Protein AF-A0A9D7K0G6-F1 (afdb_monomer)

Solvent-accessible surface area (backbone atoms only — not comparable to full-atom values): 7216 Å² total; per-residue (Å²): 93,80,51,96,52,32,46,52,62,82,79,83,52,41,68,52,74,46,84,52,98,75,21,40,36,40,35,21,67,34,52,69,40,49,43,35,37,83,52,36,68,35,75,31,40,50,42,19,34,30,39,27,58,42,42,72,43,57,42,41,73,48,88,76,48,46,74,55,83,75,55,77,75,78,75,53,83,80,74,76,80,82,80,78,77,71,79,85,71,85,81,81,90,76,84,94,80,83,86,86,87,89,85,84,86,87,79,93,79,87,80,134

Foldseek 3Di:
DADQQFDKDDDFWDWDWDQDQQGIKIATQADKIWTAAPCGIDIHHHQWIWGRRHRNDYIDTDPPGPVDPPDPVNVDDDDDPPPPPDPDDDDDDDDDDDDDDDDDDDDDDDDD

Nearest PDB structures (foldseek):
  4m0n-assembly1_A  TM=7.694E-01  e=2.274E-01  Parabacteroides distasonis ATCC 8503
  4m0h-assembly2_B  TM=7.696E-01  e=2.030E-01  Parabacteroides distasonis ATCC 8503
  5wlc-assembly1_LW  TM=2.651E-01  e=4.847E+00  Saccharomyces cerevisiae BY4741
  7aef-assembly1_q  TM=1.736E-01  e=7.626E+00  Algoriphagus machipongonensis

pLDDT: mean 70.73, std 19.76, range [35.19, 96.25]

Radius of gyration: 29.88 Å; Cα contacts (8 Å, |Δi|>4): 175; chains: 1; bounding box: 57×56×76 Å

Sequence (112 aa):
MDTTAGTIGIRGTEYASTMGPDGLSVTTYVGLVEVCNTAGCAQVGPGQTLLVPDANTRPRLLPGSGQSRIAPTDALPQLPPAQITAPVVPQETHAPQQQPIQSPGYSPGKMY

Organism: NCBI:txid2954365

Mean predicted aligned error: 18.0 Å

Structure (mmCIF, N/CA/C/O backbone):
data_AF-A0A9D7K0G6-F1
#
_entry.id   AF-A0A9D7K0G6-F1
#
loop_
_atom_site.group_PDB
_atom_site.id
_atom_site.type_symbol
_atom_site.label_atom_id
_atom_site.label_alt_id
_atom_site.label_comp_id
_atom_site.label_asym_id
_atom_site.label_entity_id
_atom_site.label_seq_id
_atom_site.pdbx_PDB_ins_code
_atom_site.Cartn_x
_atom_site.Cartn_y
_atom_site.Cartn_z
_atom_site.occupancy
_atom_site.B_iso_or_equiv
_atom_site.auth_seq_id
_atom_site.auth_comp_id
_atom_site.auth_asym_id
_atom_site.auth_atom_id
_atom_site.pdbx_PDB_model_num
ATOM 1 N N . MET A 1 1 ? -6.718 -8.562 -6.328 1.00 52.06 1 MET A N 1
ATOM 2 C CA . MET A 1 1 ? -6.753 -7.288 -7.080 1.00 52.06 1 MET A CA 1
ATOM 3 C C . MET A 1 1 ? -5.339 -7.057 -7.575 1.00 52.06 1 MET A C 1
ATOM 5 O O . MET A 1 1 ? -4.437 -7.186 -6.754 1.00 52.06 1 MET A O 1
ATOM 9 N N . ASP A 1 2 ? -5.143 -6.802 -8.867 1.00 54.44 2 ASP A N 1
ATOM 10 C CA . ASP A 1 2 ? -3.812 -6.640 -9.461 1.00 54.44 2 ASP A CA 1
ATOM 11 C C . ASP A 1 2 ? -3.560 -5.169 -9.783 1.00 54.44 2 ASP A C 1
ATOM 13 O O . ASP A 1 2 ? -4.403 -4.487 -10.363 1.00 54.44 2 ASP A O 1
ATOM 17 N N . THR A 1 3 ? -2.396 -4.681 -9.379 1.00 56.22 3 THR A N 1
ATOM 18 C CA . THR A 1 3 ? -1.860 -3.371 -9.750 1.00 56.22 3 THR A CA 1
ATOM 19 C C . THR A 1 3 ? -0.628 -3.587 -10.621 1.00 56.22 3 THR A C 1
ATOM 21 O O . THR A 1 3 ? -0.029 -4.663 -10.594 1.00 56.22 3 THR A O 1
ATOM 24 N N . THR A 1 4 ? -0.168 -2.555 -11.327 1.00 65.19 4 THR A N 1
ATOM 25 C CA . THR A 1 4 ? 1.113 -2.594 -12.060 1.00 65.19 4 THR A CA 1
ATOM 26 C C . THR A 1 4 ? 2.303 -2.966 -11.159 1.00 65.19 4 THR A C 1
ATOM 28 O O . THR A 1 4 ? 3.338 -3.403 -11.652 1.00 65.19 4 THR A O 1
ATOM 31 N N . ALA A 1 5 ? 2.155 -2.805 -9.839 1.00 59.81 5 ALA A N 1
ATOM 32 C CA . ALA A 1 5 ? 3.175 -3.083 -8.838 1.00 59.81 5 ALA A CA 1
ATOM 33 C C . ALA A 1 5 ? 2.991 -4.421 -8.089 1.00 59.81 5 ALA A C 1
ATOM 35 O O . ALA A 1 5 ? 3.901 -4.810 -7.361 1.00 59.81 5 ALA A O 1
ATOM 36 N N . GLY A 1 6 ? 1.865 -5.133 -8.242 1.00 56.75 6 GLY A N 1
ATOM 37 C CA . GLY A 1 6 ? 1.635 -6.413 -7.558 1.00 56.75 6 GLY A CA 1
ATOM 38 C C . GLY A 1 6 ? 0.177 -6.756 -7.248 1.00 56.75 6 GLY A C 1
ATOM 39 O O . GLY A 1 6 ? -0.737 -5.957 -7.476 1.00 56.75 6 GLY A O 1
ATOM 40 N N . THR A 1 7 ? -0.022 -7.952 -6.693 1.00 58.91 7 THR A N 1
ATOM 41 C CA . THR A 1 7 ? -1.326 -8.503 -6.290 1.00 58.91 7 THR A CA 1
ATOM 42 C C . THR A 1 7 ? -1.565 -8.304 -4.792 1.00 58.91 7 THR A C 1
ATOM 44 O O . THR A 1 7 ? -0.675 -8.557 -3.983 1.00 58.91 7 THR A O 1
ATOM 47 N N . ILE A 1 8 ? -2.783 -7.898 -4.415 1.00 60.62 8 ILE A N 1
ATOM 48 C CA . ILE A 1 8 ? -3.205 -7.734 -3.013 1.00 60.62 8 ILE A CA 1
ATOM 49 C C . ILE A 1 8 ? -4.247 -8.808 -2.649 1.00 60.62 8 ILE A C 1
ATOM 51 O O . ILE A 1 8 ? -5.292 -8.908 -3.310 1.00 60.62 8 ILE A O 1
ATOM 55 N N . GLY A 1 9 ? -3.965 -9.607 -1.611 1.00 54.75 9 GLY A N 1
ATOM 56 C CA . GLY A 1 9 ? -4.863 -10.627 -1.048 1.00 54.75 9 GLY A CA 1
ATOM 57 C C . GLY A 1 9 ? -5.560 -10.151 0.235 1.00 54.75 9 GLY A C 1
ATOM 58 O O . GLY A 1 9 ? -4.894 -9.695 1.158 1.00 54.75 9 GLY A O 1
ATOM 59 N N . ILE A 1 10 ? -6.897 -10.256 0.294 1.00 59.62 10 ILE A N 1
ATOM 60 C CA . ILE A 1 10 ? -7.747 -9.625 1.324 1.00 59.62 10 ILE A CA 1
ATOM 61 C C . ILE A 1 10 ? -8.671 -10.657 1.980 1.00 59.62 10 ILE A C 1
ATOM 63 O O . ILE A 1 10 ? -9.532 -11.233 1.313 1.00 59.62 10 ILE A O 1
ATOM 67 N N . ARG A 1 11 ? -8.551 -10.855 3.296 1.00 57.03 11 ARG A N 1
ATOM 68 C CA . ARG A 1 11 ? -9.615 -11.420 4.146 1.00 57.03 11 ARG A CA 1
ATOM 69 C C . ARG A 1 11 ? -9.595 -10.706 5.493 1.00 57.03 11 ARG A C 1
ATOM 71 O O . ARG A 1 11 ? -8.635 -10.855 6.238 1.00 57.03 11 ARG A O 1
ATOM 78 N N . GLY A 1 12 ? -10.645 -9.942 5.798 1.00 61.31 12 GLY A N 1
ATOM 79 C CA . GLY A 1 12 ? -10.751 -9.217 7.070 1.00 61.31 12 GLY A CA 1
ATOM 80 C C . GLY A 1 12 ? -9.689 -8.129 7.256 1.00 61.31 12 GLY A C 1
ATOM 81 O O . GLY A 1 12 ? -9.277 -7.877 8.385 1.00 61.31 12 GLY A O 1
ATOM 82 N N . THR A 1 13 ? -9.220 -7.528 6.160 1.00 74.44 13 THR A N 1
ATOM 83 C CA . THR A 1 13 ? -8.241 -6.443 6.203 1.00 74.44 13 THR A CA 1
ATOM 84 C C . THR A 1 13 ? -8.827 -5.153 5.651 1.00 74.44 13 THR A C 1
ATOM 86 O O . THR A 1 13 ? -9.565 -5.158 4.666 1.00 74.44 13 THR A O 1
ATOM 89 N N . GLU A 1 14 ? -8.489 -4.044 6.297 1.00 82.44 14 GLU A N 1
ATOM 90 C CA . GLU A 1 14 ? -8.787 -2.695 5.821 1.00 82.44 14 GLU A CA 1
ATOM 91 C C . GLU A 1 14 ? -7.464 -2.047 5.456 1.00 82.44 14 GLU A C 1
ATOM 93 O O . GLU A 1 14 ? -6.527 -2.069 6.254 1.00 82.44 14 GLU A O 1
ATOM 98 N N . TYR A 1 15 ? -7.364 -1.492 4.254 1.00 85.62 15 TYR A N 1
ATOM 99 C CA . TYR A 1 15 ? -6.143 -0.863 3.773 1.00 85.62 15 TYR A CA 1
ATOM 100 C C . TYR A 1 15 ? -6.469 0.239 2.765 1.00 85.62 15 TYR A C 1
ATOM 102 O O . TYR A 1 15 ? -7.507 0.210 2.105 1.00 85.62 15 TYR A O 1
ATOM 110 N N . ALA A 1 16 ? -5.558 1.195 2.630 1.00 87.00 16 ALA A N 1
ATOM 111 C CA . ALA A 1 16 ? -5.541 2.164 1.548 1.00 87.00 16 ALA A CA 1
ATOM 112 C C . ALA A 1 16 ? -4.300 1.936 0.694 1.00 87.00 16 ALA A C 1
ATOM 114 O O . ALA A 1 16 ? -3.225 1.623 1.210 1.00 87.00 16 ALA A O 1
ATOM 115 N N . SER A 1 17 ? -4.443 2.120 -0.614 1.00 89.38 17 SER A N 1
ATOM 116 C CA . SER A 1 17 ? -3.327 2.053 -1.545 1.00 89.38 17 SER A CA 1
ATOM 117 C C . SER A 1 17 ? -3.312 3.262 -2.465 1.00 89.38 17 SER A C 1
ATOM 119 O O . SER A 1 17 ? -4.342 3.596 -3.049 1.00 89.38 17 SER A O 1
ATOM 121 N N . THR A 1 18 ? -2.138 3.857 -2.646 1.00 89.06 18 THR A N 1
ATOM 122 C CA . THR A 1 18 ? -1.945 5.030 -3.501 1.00 89.06 18 THR A CA 1
ATOM 123 C C . THR A 1 18 ? -0.774 4.791 -4.438 1.00 89.06 18 THR A C 1
ATOM 125 O O . THR A 1 18 ? 0.309 4.401 -4.002 1.00 89.06 18 THR A O 1
ATOM 128 N N . MET A 1 19 ? -0.987 5.045 -5.728 1.00 89.31 19 MET A N 1
ATOM 129 C CA . MET A 1 19 ? 0.075 5.058 -6.729 1.00 89.31 19 MET A CA 1
ATOM 130 C C . MET A 1 19 ? 0.639 6.475 -6.831 1.00 89.31 19 MET A C 1
ATOM 132 O O . MET A 1 19 ? -0.086 7.399 -7.195 1.00 89.31 19 MET A O 1
ATOM 136 N N . GLY A 1 20 ? 1.912 6.643 -6.481 1.00 89.56 20 GLY A N 1
ATOM 137 C CA . GLY A 1 20 ? 2.621 7.919 -6.536 1.00 89.56 20 GLY A CA 1
ATOM 138 C C . GLY A 1 20 ? 3.914 7.837 -7.353 1.00 89.56 20 GLY A C 1
ATOM 139 O O . GLY A 1 20 ? 4.225 6.785 -7.914 1.00 89.56 20 GLY A O 1
ATOM 140 N N . PRO A 1 21 ? 4.690 8.933 -7.410 1.00 90.12 21 PRO A N 1
ATOM 141 C CA . PRO A 1 21 ? 5.962 8.974 -8.136 1.00 90.12 21 PRO A CA 1
ATOM 142 C C . PRO A 1 21 ? 7.012 8.012 -7.560 1.00 90.12 21 PRO A C 1
ATOM 144 O O . PRO A 1 21 ? 7.837 7.500 -8.308 1.00 90.12 21 PRO A O 1
ATOM 147 N N . ASP A 1 22 ? 6.944 7.722 -6.257 1.00 90.00 22 ASP A N 1
ATOM 148 C CA . ASP A 1 22 ? 7.860 6.807 -5.564 1.00 90.00 22 ASP A CA 1
ATOM 149 C C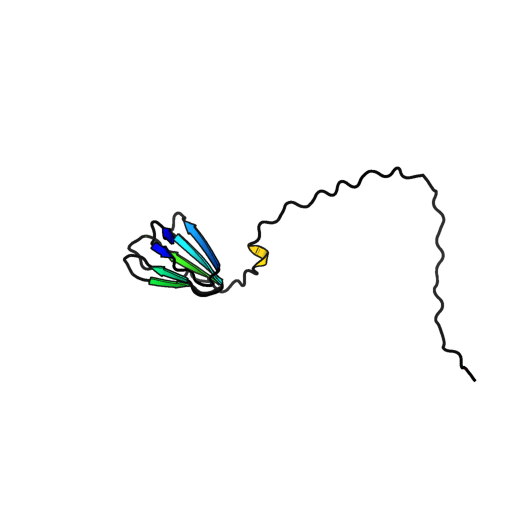 . ASP A 1 22 ? 7.407 5.337 -5.608 1.00 90.00 22 ASP A C 1
ATOM 151 O O . ASP A 1 22 ? 8.029 4.483 -4.972 1.00 90.00 22 ASP A O 1
ATOM 155 N N . GLY A 1 23 ? 6.309 5.040 -6.313 1.00 92.88 23 GLY A N 1
ATOM 156 C CA . GLY A 1 23 ? 5.721 3.707 -6.415 1.00 92.88 23 GLY A CA 1
ATOM 157 C C . GLY A 1 23 ? 4.413 3.538 -5.634 1.00 92.88 23 G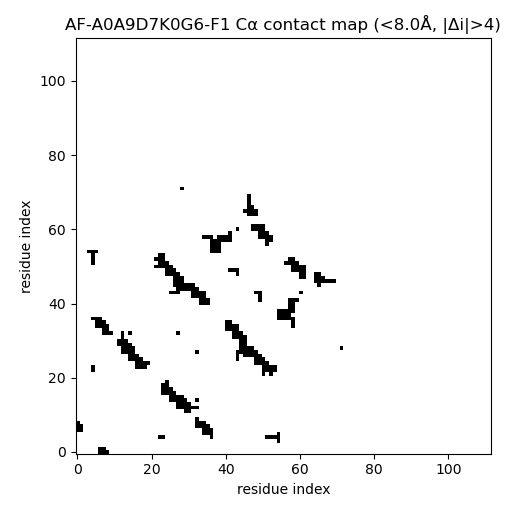LY A C 1
ATOM 158 O O . GLY A 1 23 ? 3.688 4.500 -5.358 1.00 92.88 23 GLY A O 1
ATOM 159 N N . LEU A 1 24 ? 4.046 2.283 -5.354 1.00 92.06 24 LEU A N 1
ATOM 160 C CA . LEU A 1 24 ? 2.790 1.913 -4.692 1.00 92.06 24 LEU A CA 1
ATOM 161 C C . LEU A 1 24 ? 2.986 1.970 -3.184 1.00 92.06 24 LEU A C 1
ATOM 163 O O . LEU A 1 24 ? 3.783 1.220 -2.628 1.00 92.06 24 LEU A O 1
ATOM 167 N N . SER A 1 25 ? 2.220 2.827 -2.523 1.00 93.19 25 SER A N 1
ATOM 168 C CA . SER A 1 25 ? 2.141 2.869 -1.066 1.00 93.19 25 SER A CA 1
ATOM 169 C C . SER A 1 25 ? 0.899 2.122 -0.599 1.00 93.19 25 SER A C 1
ATOM 171 O O . SER A 1 25 ? -0.183 2.374 -1.121 1.00 93.19 25 SER A O 1
ATOM 173 N N . VAL A 1 26 ? 1.040 1.224 0.375 1.00 91.62 26 VAL A N 1
ATOM 174 C CA . VAL A 1 26 ? -0.050 0.440 0.974 1.00 91.62 26 VAL A CA 1
ATOM 175 C C . VAL A 1 26 ? -0.041 0.654 2.481 1.00 91.62 26 VAL A C 1
ATOM 177 O O . VAL A 1 26 ? 0.893 0.229 3.156 1.00 91.62 26 VAL A O 1
ATOM 180 N N . THR A 1 27 ? -1.076 1.293 3.017 1.00 91.94 27 THR A N 1
ATOM 181 C CA . THR A 1 27 ? -1.279 1.483 4.459 1.00 91.94 27 THR A CA 1
ATOM 182 C C . THR A 1 27 ? -2.352 0.527 4.942 1.00 91.94 27 THR A C 1
ATOM 184 O O . THR A 1 27 ? -3.442 0.522 4.382 1.00 91.94 27 THR A O 1
ATOM 187 N N . THR A 1 28 ? -2.078 -0.250 5.987 1.00 89.62 28 THR A N 1
ATOM 188 C CA . THR A 1 28 ? -3.065 -1.178 6.565 1.00 89.62 28 THR A CA 1
ATOM 189 C C . THR A 1 28 ? -3.659 -0.591 7.839 1.00 89.62 28 THR A C 1
ATOM 191 O O . THR A 1 28 ? -2.932 -0.114 8.704 1.00 89.62 28 THR A O 1
ATOM 194 N N . TYR A 1 29 ? -4.980 -0.626 7.968 1.00 86.81 29 TYR A N 1
ATOM 195 C CA . TYR A 1 29 ? -5.740 -0.168 9.134 1.00 86.81 29 TYR A CA 1
ATOM 196 C C . TYR A 1 29 ? -6.193 -1.335 10.014 1.00 86.81 29 TYR A C 1
ATOM 198 O O . TYR A 1 29 ? -6.138 -1.235 11.237 1.00 86.81 29 TYR A O 1
ATOM 206 N N . VAL A 1 30 ? -6.579 -2.462 9.408 1.00 84.56 30 VAL A N 1
ATOM 207 C CA . VAL A 1 30 ? -7.023 -3.671 10.118 1.00 84.56 30 VAL A CA 1
ATOM 208 C C . VAL A 1 30 ? -6.415 -4.908 9.468 1.00 84.56 30 VAL A C 1
ATOM 210 O O . VAL A 1 30 ? -6.328 -4.999 8.245 1.00 84.56 30 VAL A O 1
ATOM 213 N N . GLY A 1 31 ? -6.027 -5.875 10.301 1.00 85.81 31 GLY A N 1
ATOM 214 C CA . GLY A 1 31 ? -5.485 -7.161 9.874 1.00 85.81 31 GLY A CA 1
ATOM 215 C C . GLY A 1 31 ? -4.065 -7.071 9.308 1.00 85.81 31 GLY A C 1
ATOM 216 O O . GLY A 1 31 ? -3.294 -6.197 9.692 1.00 85.81 31 GLY A O 1
ATOM 217 N N . LEU A 1 32 ? -3.700 -8.023 8.449 1.00 86.94 32 LEU A N 1
ATOM 218 C CA . LEU A 1 32 ? -2.349 -8.173 7.907 1.00 86.94 32 LEU A CA 1
ATOM 219 C C . LEU A 1 32 ? -2.421 -8.302 6.389 1.00 86.94 32 LEU A C 1
ATOM 221 O O . LEU A 1 32 ? -3.037 -9.239 5.882 1.00 86.94 32 LEU A O 1
ATOM 225 N N . VAL A 1 33 ? -1.801 -7.370 5.670 1.00 89.38 33 VAL A N 1
ATOM 226 C CA . VAL A 1 33 ? -1.764 -7.389 4.204 1.00 89.38 33 VAL A CA 1
ATOM 227 C C . VAL A 1 33 ? -0.392 -7.862 3.746 1.00 89.38 33 VAL A C 1
ATOM 229 O O . VAL A 1 33 ? 0.630 -7.370 4.217 1.00 89.38 33 VAL A O 1
ATOM 232 N N . GLU A 1 34 ? -0.368 -8.806 2.812 1.00 90.69 34 GLU A N 1
ATOM 233 C CA . GLU A 1 34 ? 0.840 -9.215 2.100 1.00 90.69 34 GLU A CA 1
ATOM 234 C C . GLU A 1 34 ? 0.829 -8.605 0.698 1.00 90.69 34 GLU A C 1
ATOM 236 O O . GLU A 1 34 ? -0.165 -8.703 -0.025 1.00 90.69 34 GLU A O 1
ATOM 241 N N . VAL A 1 35 ? 1.931 -7.955 0.328 1.00 91.00 35 VAL A N 1
ATOM 242 C CA . VAL A 1 35 ? 2.125 -7.350 -0.992 1.00 91.00 35 VAL A CA 1
ATOM 243 C C . VAL A 1 35 ? 3.319 -8.025 -1.650 1.00 91.00 35 VAL A C 1
ATOM 245 O O . VAL A 1 35 ? 4.412 -8.044 -1.079 1.00 91.00 35 VAL A O 1
ATOM 248 N N . CYS A 1 36 ? 3.104 -8.571 -2.846 1.00 91.75 36 CYS A N 1
ATOM 249 C CA . CYS A 1 36 ? 4.099 -9.330 -3.597 1.00 91.75 36 CYS A CA 1
ATOM 250 C C . CYS A 1 36 ? 4.371 -8.703 -4.964 1.00 91.75 36 CYS A C 1
ATOM 252 O O . CYS A 1 36 ? 3.441 -8.306 -5.668 1.00 91.75 36 CYS A O 1
ATOM 254 N N . ASN A 1 37 ? 5.641 -8.696 -5.359 1.00 93.50 37 ASN A N 1
ATOM 255 C CA . ASN A 1 37 ? 6.090 -8.415 -6.720 1.00 93.50 37 ASN A CA 1
ATOM 256 C C . ASN A 1 37 ? 7.142 -9.454 -7.167 1.00 93.50 37 ASN A C 1
ATOM 258 O O . ASN A 1 37 ? 7.331 -10.469 -6.489 1.00 93.50 37 ASN A O 1
ATOM 262 N N . THR A 1 38 ? 7.828 -9.240 -8.297 1.00 93.69 38 THR A N 1
ATOM 263 C CA . THR A 1 38 ? 8.799 -10.224 -8.826 1.00 93.69 38 THR A CA 1
ATOM 264 C C . THR A 1 38 ? 10.025 -10.392 -7.927 1.00 93.69 38 THR A C 1
ATOM 266 O O . THR A 1 38 ? 10.661 -11.443 -7.957 1.00 93.69 38 THR A O 1
ATOM 269 N N . ALA A 1 39 ? 10.335 -9.399 -7.090 1.00 95.12 39 ALA A N 1
ATOM 270 C CA . ALA A 1 39 ? 11.431 -9.442 -6.124 1.00 95.12 39 ALA A CA 1
ATOM 271 C C . ALA A 1 39 ? 11.043 -10.055 -4.767 1.00 95.12 39 ALA A C 1
ATOM 273 O O . ALA A 1 39 ? 11.898 -10.214 -3.890 1.00 95.12 39 ALA A O 1
ATOM 274 N N . GLY A 1 40 ? 9.769 -10.405 -4.580 1.00 93.38 40 GLY A N 1
ATOM 275 C CA . GLY A 1 40 ? 9.263 -11.114 -3.411 1.00 93.38 40 GLY A CA 1
ATOM 276 C C . GLY A 1 40 ? 8.150 -10.370 -2.683 1.00 93.38 40 GLY A C 1
ATOM 277 O O . GLY A 1 40 ? 7.577 -9.400 -3.176 1.00 93.38 40 GLY A O 1
ATOM 278 N N . CYS A 1 41 ? 7.842 -10.852 -1.482 1.00 93.31 41 CYS A N 1
ATOM 279 C CA . CYS A 1 41 ? 6.730 -10.357 -0.680 1.00 93.31 41 CYS A CA 1
ATOM 280 C C . CYS A 1 41 ? 7.207 -9.647 0.591 1.00 93.31 41 CYS A C 1
ATOM 282 O O . CYS A 1 41 ? 8.281 -9.946 1.142 1.00 93.31 41 CYS A O 1
ATOM 284 N N . ALA A 1 42 ? 6.376 -8.726 1.071 1.00 93.38 42 ALA A N 1
ATOM 285 C CA . ALA A 1 42 ? 6.450 -8.192 2.422 1.00 93.38 42 ALA A CA 1
ATOM 286 C C . ALA A 1 42 ? 5.049 -8.017 3.007 1.00 93.38 42 ALA A C 1
ATOM 288 O O . ALA A 1 42 ? 4.074 -7.800 2.287 1.00 93.38 42 ALA A O 1
ATOM 289 N N . GLN A 1 43 ? 4.980 -8.099 4.331 1.00 92.00 43 GLN A N 1
ATOM 290 C CA . GLN A 1 43 ? 3.746 -7.946 5.081 1.00 92.00 43 GLN A CA 1
ATOM 291 C C . GLN A 1 43 ? 3.694 -6.577 5.752 1.00 92.00 43 GLN A C 1
ATOM 293 O O . GLN A 1 43 ? 4.719 -6.028 6.162 1.00 92.00 43 GLN A O 1
ATOM 298 N N . VAL A 1 44 ? 2.488 -6.038 5.864 1.00 91.25 44 VAL A N 1
ATOM 299 C CA . VAL A 1 44 ? 2.203 -4.749 6.482 1.00 91.25 44 VAL A CA 1
ATOM 300 C C . VAL A 1 44 ? 1.003 -4.902 7.408 1.00 91.25 44 VAL A C 1
ATOM 302 O O . VAL A 1 44 ? -0.074 -5.344 7.004 1.00 91.25 44 VAL A O 1
ATOM 305 N N . GLY A 1 45 ? 1.235 -4.613 8.687 1.00 90.44 45 GLY A N 1
ATOM 306 C CA . GLY A 1 45 ? 0.228 -4.690 9.737 1.00 90.44 45 GLY A CA 1
ATOM 307 C C . GLY A 1 45 ? -0.471 -3.352 9.995 1.00 90.44 45 GLY A C 1
ATOM 308 O O . GLY A 1 45 ? -0.176 -2.348 9.341 1.00 90.44 45 GLY A O 1
ATOM 309 N N . PRO A 1 46 ? -1.381 -3.306 10.981 1.00 89.12 46 PRO A N 1
ATOM 310 C CA . PRO A 1 46 ? -2.161 -2.115 11.294 1.00 89.12 46 PRO A CA 1
ATOM 311 C C . PRO A 1 46 ? -1.284 -0.907 11.647 1.00 89.12 46 PRO A C 1
ATOM 313 O O . PRO A 1 46 ? -0.325 -1.016 12.412 1.00 89.12 46 PRO A O 1
ATOM 316 N N . GLY A 1 47 ? -1.620 0.253 11.090 1.00 89.25 47 GLY A N 1
ATOM 317 C CA . GLY A 1 47 ? -0.897 1.515 11.245 1.00 89.25 47 GLY A CA 1
ATOM 318 C C . GLY A 1 47 ? 0.396 1.611 10.432 1.00 89.25 47 GLY A C 1
ATOM 319 O O . GLY A 1 47 ? 0.995 2.685 10.381 1.00 89.25 47 GLY A O 1
ATOM 320 N N . GLN A 1 48 ? 0.848 0.524 9.804 1.00 92.62 48 GLN A N 1
ATOM 321 C CA . GLN A 1 48 ? 2.071 0.509 9.011 1.00 92.62 48 GLN A CA 1
ATOM 322 C C . GLN A 1 48 ? 1.794 0.842 7.545 1.00 92.62 48 GLN A C 1
ATOM 324 O O . GLN A 1 48 ? 0.703 0.603 7.024 1.00 92.62 48 GLN A O 1
ATOM 329 N N . THR A 1 49 ? 2.827 1.347 6.871 1.00 93.56 49 THR A N 1
ATOM 330 C CA . THR A 1 49 ? 2.801 1.659 5.444 1.00 93.56 49 THR A CA 1
ATOM 331 C C . THR A 1 49 ? 3.966 0.963 4.764 1.00 93.56 49 THR A C 1
ATOM 333 O O . THR A 1 49 ? 5.119 1.080 5.185 1.00 93.56 49 THR A O 1
ATOM 336 N N . LEU A 1 50 ? 3.654 0.245 3.695 1.00 94.31 50 LEU A N 1
ATOM 337 C CA . LEU A 1 50 ? 4.594 -0.432 2.818 1.00 94.31 50 LEU A CA 1
ATOM 338 C C . LEU A 1 50 ? 4.751 0.365 1.525 1.00 94.31 50 LEU A C 1
ATOM 340 O O . LEU A 1 50 ? 3.757 0.818 0.967 1.00 94.31 50 LEU A O 1
ATOM 344 N N . LEU A 1 51 ? 5.976 0.490 1.029 1.00 95.62 51 LEU A N 1
ATOM 345 C CA . LEU A 1 51 ? 6.292 1.056 -0.276 1.00 95.62 51 LEU A CA 1
ATOM 346 C C . LEU A 1 51 ? 6.799 -0.042 -1.214 1.00 95.62 51 LEU A C 1
ATOM 348 O O . LEU A 1 51 ? 7.724 -0.785 -0.872 1.00 95.62 51 LEU A O 1
ATOM 352 N N . VAL A 1 52 ? 6.228 -0.094 -2.413 1.00 96.25 52 VAL A N 1
ATOM 353 C CA . VAL A 1 52 ? 6.681 -0.899 -3.550 1.00 96.25 52 VAL A CA 1
ATOM 354 C C . VAL A 1 52 ? 7.173 0.063 -4.635 1.00 96.25 52 VAL A C 1
ATOM 356 O O . VAL A 1 52 ? 6.341 0.634 -5.339 1.00 96.25 52 VAL A O 1
ATOM 359 N N . PRO A 1 53 ? 8.492 0.287 -4.773 1.00 94.00 53 PRO A N 1
ATOM 360 C CA . PRO A 1 53 ? 9.015 1.290 -5.706 1.00 94.00 53 PRO A CA 1
ATOM 361 C C . PRO A 1 53 ? 8.723 0.966 -7.168 1.00 94.00 53 PRO A C 1
ATOM 363 O O . PRO A 1 53 ? 8.347 1.833 -7.948 1.00 94.00 53 PRO A O 1
ATOM 366 N N . ASP A 1 54 ? 8.882 -0.306 -7.521 1.00 93.25 54 ASP A N 1
ATOM 367 C CA . ASP A 1 54 ? 8.690 -0.837 -8.862 1.00 93.25 54 ASP A CA 1
ATOM 368 C C . ASP A 1 54 ? 8.472 -2.359 -8.785 1.00 93.25 54 ASP A C 1
ATOM 370 O O . ASP A 1 54 ? 8.501 -2.958 -7.705 1.00 93.25 54 ASP A O 1
ATOM 374 N N . ALA A 1 55 ? 8.237 -2.998 -9.933 1.00 91.81 55 ALA A N 1
ATOM 375 C CA . ALA A 1 55 ? 7.938 -4.426 -10.000 1.00 91.81 55 ALA A CA 1
ATOM 376 C C . ALA A 1 55 ? 9.091 -5.330 -9.522 1.00 91.81 55 ALA A C 1
ATOM 378 O O . ALA A 1 55 ? 8.817 -6.432 -9.059 1.00 91.81 55 ALA A O 1
ATOM 379 N N . ASN A 1 56 ? 10.343 -4.870 -9.608 1.00 95.25 56 ASN A N 1
ATOM 380 C CA . ASN A 1 56 ? 11.564 -5.650 -9.385 1.00 95.25 56 ASN A CA 1
ATOM 381 C C . ASN A 1 56 ? 12.345 -5.224 -8.130 1.00 95.25 56 ASN A C 1
ATOM 383 O O . ASN A 1 56 ? 13.419 -5.765 -7.863 1.00 95.25 56 ASN A O 1
ATOM 387 N N . THR A 1 57 ? 11.822 -4.286 -7.342 1.00 93.88 57 THR A N 1
ATOM 388 C CA . THR A 1 57 ? 12.409 -3.883 -6.061 1.00 93.88 57 THR A CA 1
ATOM 389 C C . THR A 1 57 ? 11.563 -4.409 -4.917 1.00 93.88 57 THR A C 1
ATOM 391 O O . THR A 1 57 ? 10.366 -4.138 -4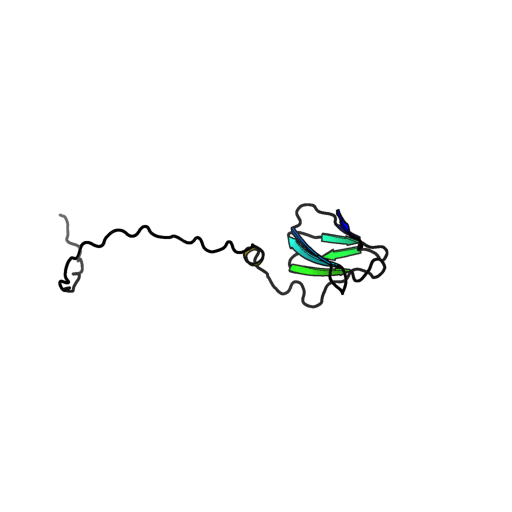.848 1.00 93.88 57 THR A O 1
ATOM 394 N N . ARG A 1 58 ? 12.181 -5.139 -3.981 1.00 94.88 58 ARG A N 1
ATOM 395 C CA . ARG A 1 58 ? 11.448 -5.773 -2.879 1.00 94.88 58 ARG A CA 1
ATOM 396 C C . ARG A 1 58 ? 10.625 -4.739 -2.082 1.00 94.88 58 ARG A C 1
ATOM 398 O O . ARG A 1 58 ? 11.187 -3.713 -1.680 1.00 94.88 58 ARG A O 1
ATOM 405 N N . PRO A 1 59 ? 9.335 -5.011 -1.805 1.00 95.75 59 PRO A N 1
ATOM 406 C CA . PRO A 1 59 ? 8.510 -4.152 -0.962 1.00 95.75 59 PRO A CA 1
ATOM 407 C C . PRO A 1 59 ? 9.140 -3.924 0.418 1.00 95.75 59 PRO A C 1
ATOM 409 O O . PRO A 1 59 ? 9.689 -4.855 1.015 1.00 95.75 59 PRO A O 1
ATOM 412 N N . ARG A 1 60 ? 9.060 -2.697 0.945 1.00 94.94 60 ARG A N 1
ATOM 413 C CA . ARG A 1 60 ? 9.662 -2.331 2.242 1.00 94.94 60 ARG A CA 1
ATOM 414 C C . ARG A 1 60 ? 8.750 -1.451 3.085 1.00 94.94 60 ARG A C 1
ATOM 416 O O . ARG A 1 60 ? 8.008 -0.638 2.548 1.00 94.94 60 ARG A O 1
ATOM 423 N N . LEU A 1 61 ? 8.845 -1.569 4.406 1.00 94.69 61 LEU A N 1
ATOM 424 C CA . LEU A 1 61 ? 8.142 -0.672 5.323 1.00 94.69 61 LEU A CA 1
ATOM 425 C C . LEU A 1 61 ? 8.762 0.727 5.291 1.00 94.69 61 LEU A C 1
ATOM 427 O O . LEU A 1 61 ? 9.987 0.877 5.277 1.00 94.69 61 LEU A O 1
ATOM 431 N N . LEU A 1 62 ? 7.914 1.752 5.310 1.00 91.69 62 LEU A N 1
ATOM 432 C CA . LEU A 1 62 ? 8.357 3.126 5.500 1.00 91.69 62 LEU A CA 1
ATOM 433 C C . LEU A 1 62 ? 8.817 3.331 6.955 1.00 91.69 62 LEU A C 1
ATOM 435 O O . LEU A 1 62 ? 8.108 2.919 7.884 1.00 91.69 62 LEU A O 1
ATOM 439 N N . PRO A 1 63 ? 9.978 3.975 7.177 1.00 82.00 63 PRO A N 1
ATOM 440 C CA . PRO A 1 63 ? 10.434 4.335 8.515 1.00 82.00 63 PRO A CA 1
ATOM 441 C C . PRO A 1 63 ? 9.387 5.177 9.254 1.00 82.00 63 PRO A C 1
ATOM 443 O O . PRO A 1 63 ? 8.796 6.081 8.672 1.00 82.00 63 PRO A O 1
ATOM 446 N N . GLY A 1 64 ? 9.150 4.879 10.533 1.00 76.81 64 GLY A N 1
ATOM 447 C CA . GLY A 1 64 ? 8.171 5.602 11.359 1.00 76.81 64 GLY A CA 1
ATOM 448 C C . GLY A 1 64 ? 6.705 5.212 11.129 1.00 76.81 64 GLY A C 1
ATOM 449 O O . GLY A 1 64 ? 5.828 5.679 11.857 1.00 76.81 64 GLY A O 1
ATOM 450 N N . SER A 1 65 ? 6.414 4.320 10.178 1.00 75.56 65 SER A N 1
ATOM 451 C CA . SER A 1 65 ? 5.070 3.759 10.036 1.00 75.56 65 SER A CA 1
ATOM 452 C C . SER A 1 65 ? 4.703 2.875 11.244 1.00 75.56 65 SER A C 1
ATOM 454 O O . SER A 1 65 ? 5.561 2.240 11.858 1.00 75.56 65 SER A O 1
ATOM 456 N N . GLY A 1 66 ? 3.432 2.887 11.652 1.00 64.12 66 GLY A N 1
ATOM 457 C CA . GLY A 1 66 ? 2.932 2.205 12.856 1.00 64.12 66 GLY A CA 1
ATOM 458 C C . GLY A 1 66 ? 2.998 3.025 14.148 1.00 64.12 66 GLY A C 1
ATOM 459 O O . GLY A 1 66 ? 2.453 2.597 15.162 1.00 64.12 66 GLY A O 1
ATOM 460 N N . GLN A 1 67 ? 3.633 4.204 14.136 1.00 62.34 67 GLN A N 1
ATOM 461 C CA . GLN A 1 67 ? 3.756 5.064 15.325 1.00 62.34 67 GLN A CA 1
ATOM 462 C C . GLN A 1 67 ? 2.584 6.039 15.501 1.00 62.34 67 GLN A C 1
ATOM 464 O O . GLN A 1 67 ? 2.340 6.511 16.609 1.00 62.34 67 GLN A O 1
ATOM 469 N N . SER A 1 68 ? 1.827 6.310 14.434 1.00 55.00 68 SER A N 1
ATOM 470 C CA . SER A 1 68 ? 0.578 7.067 14.517 1.00 55.00 68 SER A CA 1
ATOM 471 C C . SER A 1 68 ? -0.598 6.107 14.610 1.00 55.00 68 SER A C 1
ATOM 473 O O . SER A 1 68 ? -0.934 5.421 13.646 1.00 55.00 68 SER A O 1
ATOM 475 N N . ARG A 1 69 ? -1.255 6.083 15.773 1.00 52.16 69 ARG A N 1
ATOM 476 C CA . ARG A 1 69 ? -2.621 5.565 15.887 1.00 52.16 69 ARG A CA 1
ATOM 477 C C . ARG A 1 69 ? -3.543 6.560 15.187 1.00 52.16 69 ARG A C 1
ATOM 479 O O . ARG A 1 69 ? -4.125 7.413 15.846 1.00 52.16 69 ARG A O 1
ATOM 486 N N . ILE A 1 70 ? -3.625 6.497 13.861 1.00 51.09 70 ILE A N 1
ATOM 487 C CA . ILE A 1 70 ? -4.701 7.176 13.137 1.00 51.09 70 ILE A CA 1
ATOM 488 C C . ILE A 1 70 ? -5.984 6.510 13.628 1.00 51.09 70 ILE A C 1
ATOM 490 O O . ILE A 1 70 ? -6.167 5.303 13.445 1.00 51.09 70 ILE A O 1
ATOM 494 N N . ALA A 1 71 ? -6.817 7.254 14.351 1.00 53.47 71 ALA A N 1
ATOM 495 C CA . ALA A 1 71 ? -8.111 6.738 14.749 1.00 53.47 71 ALA A CA 1
ATOM 496 C C . ALA A 1 71 ? -8.936 6.533 13.464 1.00 53.47 71 ALA A C 1
ATOM 498 O O . ALA A 1 71 ? -8.875 7.382 12.574 1.00 53.47 71 ALA A O 1
ATOM 499 N N . PRO A 1 72 ? -9.725 5.451 13.333 1.00 48.34 72 PRO A N 1
ATOM 500 C CA . PRO A 1 72 ? -10.560 5.212 12.148 1.00 48.34 72 PRO A CA 1
ATOM 501 C C . PRO A 1 72 ? -11.464 6.400 11.768 1.00 48.34 72 PRO A C 1
ATOM 503 O O . PRO A 1 72 ? -11.869 6.542 10.619 1.00 48.34 72 PRO A O 1
ATOM 506 N N . THR A 1 73 ? -11.748 7.283 12.728 1.00 56.00 73 THR A N 1
ATOM 507 C CA . THR A 1 73 ? -12.504 8.525 12.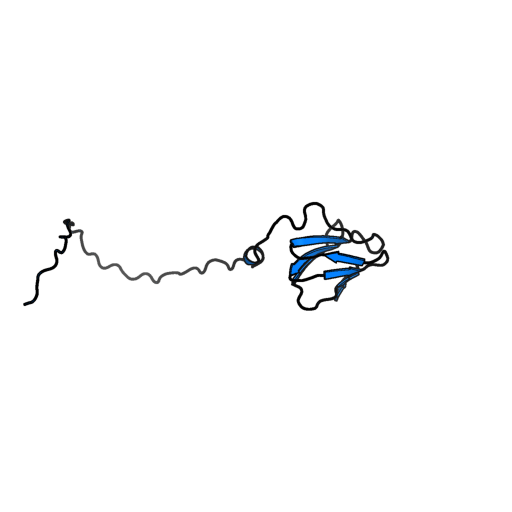545 1.00 56.00 73 THR A CA 1
ATOM 508 C C . THR A 1 73 ? -11.830 9.552 11.635 1.00 56.00 73 THR A C 1
ATOM 510 O O . THR A 1 73 ? -12.539 10.357 11.042 1.00 56.00 73 THR A O 1
ATOM 513 N N . ASP A 1 74 ? -10.505 9.521 11.479 1.00 58.69 74 ASP A N 1
ATOM 514 C CA . ASP A 1 74 ? -9.770 10.487 10.645 1.00 58.69 74 ASP A CA 1
ATOM 515 C C . ASP A 1 74 ? -9.759 10.105 9.154 1.00 58.69 74 ASP A C 1
ATOM 517 O O . ASP A 1 74 ? -9.357 10.901 8.308 1.00 58.69 74 ASP A O 1
ATOM 521 N N . ALA A 1 75 ? -10.207 8.890 8.816 1.00 56.53 75 ALA A N 1
ATOM 522 C CA . ALA A 1 75 ? -10.285 8.394 7.441 1.00 56.53 75 ALA A CA 1
ATOM 523 C C . ALA A 1 75 ? -11.674 8.577 6.800 1.00 56.53 75 ALA A C 1
ATOM 525 O O . ALA A 1 75 ? -11.851 8.275 5.618 1.00 56.53 75 ALA A O 1
ATOM 526 N N . LEU A 1 76 ? -12.670 9.057 7.554 1.00 58.88 76 LEU A N 1
ATOM 527 C CA . LEU A 1 76 ? -14.010 9.299 7.024 1.00 58.88 76 LEU A CA 1
ATOM 528 C C . LEU A 1 76 ? -14.053 10.649 6.289 1.00 58.88 76 LEU A C 1
ATOM 530 O O . LEU A 1 76 ? -13.677 11.669 6.872 1.00 58.88 76 LEU A O 1
ATOM 534 N N . PRO A 1 77 ? -14.554 10.700 5.038 1.00 52.81 77 PRO A N 1
ATOM 535 C CA . PRO A 1 77 ? -14.896 11.959 4.391 1.00 52.81 77 PRO A CA 1
ATOM 536 C C . PRO A 1 77 ? -15.840 12.743 5.305 1.00 52.81 77 PRO A C 1
ATOM 538 O O . PRO A 1 77 ? -16.925 12.262 5.641 1.00 52.81 77 PRO A O 1
ATOM 541 N N . GLN A 1 78 ? -15.428 13.936 5.735 1.0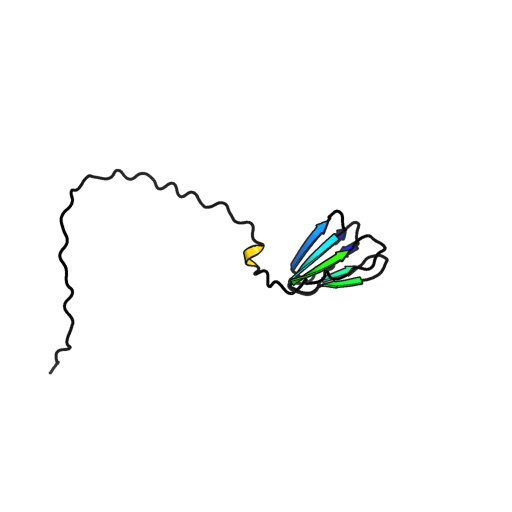0 63.84 78 GLN A N 1
ATOM 542 C CA . GLN A 1 78 ? -16.310 14.805 6.503 1.00 63.84 78 GLN A CA 1
ATOM 543 C C . GLN A 1 78 ? -17.476 15.196 5.596 1.00 63.84 78 GLN A C 1
ATOM 545 O O . GLN A 1 78 ? -17.282 15.813 4.547 1.00 63.84 78 GLN A O 1
ATOM 550 N N . LEU A 1 79 ? -18.691 14.804 5.984 1.00 62.09 79 LEU A N 1
ATOM 551 C CA . LEU A 1 79 ? -19.888 15.303 5.324 1.00 62.09 79 LEU A CA 1
ATOM 552 C C . LEU A 1 79 ? -19.909 16.830 5.483 1.00 62.09 79 LEU A C 1
ATOM 554 O O . LEU A 1 79 ? -19.609 17.326 6.574 1.00 62.09 79 LEU A O 1
ATOM 558 N N . PRO A 1 80 ? -20.258 17.586 4.428 1.00 63.75 80 PRO A N 1
ATOM 559 C CA . PRO A 1 80 ? -20.479 19.013 4.578 1.00 63.75 80 PRO A CA 1
ATOM 560 C C . PRO A 1 80 ? -21.509 19.245 5.695 1.00 63.75 80 PRO A C 1
ATOM 562 O O . PRO A 1 80 ? -22.464 18.467 5.815 1.00 63.75 80 PRO A O 1
ATOM 565 N N . PRO A 1 81 ? -21.327 20.279 6.534 1.00 67.06 81 PRO A N 1
ATOM 566 C CA . PRO A 1 81 ? -22.247 20.549 7.626 1.00 67.06 81 PRO A CA 1
ATOM 567 C C . PRO A 1 81 ? -23.663 20.716 7.071 1.00 67.06 81 PRO A C 1
ATOM 569 O O . PRO A 1 81 ? -23.879 21.456 6.109 1.00 67.06 81 PRO A O 1
ATOM 572 N N . ALA A 1 82 ? -24.629 20.025 7.680 1.00 67.19 82 ALA A N 1
ATOM 573 C CA . ALA A 1 82 ? -26.034 20.210 7.354 1.00 67.19 82 ALA A CA 1
ATOM 574 C C . ALA A 1 82 ? -26.405 21.674 7.629 1.00 67.19 82 ALA A C 1
ATOM 576 O O . ALA A 1 82 ? -26.395 22.127 8.774 1.00 67.19 82 ALA A O 1
ATOM 577 N N . GLN A 1 83 ? -26.705 22.431 6.573 1.00 62.06 83 GLN A N 1
ATOM 578 C CA . GLN A 1 83 ? -27.214 23.790 6.700 1.00 62.06 83 GLN A CA 1
ATOM 579 C C . GLN A 1 83 ? -28.664 23.710 7.173 1.00 62.06 83 GLN A C 1
ATOM 581 O O . GLN A 1 83 ? -29.589 23.585 6.373 1.00 62.06 83 GLN A O 1
ATOM 586 N N . ILE A 1 84 ? -28.868 23.759 8.487 1.00 59.81 84 ILE A N 1
ATOM 587 C CA . ILE A 1 84 ? -30.199 23.928 9.063 1.00 59.81 84 ILE A CA 1
ATOM 588 C C . ILE A 1 84 ? -30.586 25.389 8.821 1.00 59.81 84 ILE A C 1
ATOM 590 O O . ILE A 1 84 ? -30.276 26.272 9.618 1.00 59.81 84 ILE A O 1
ATOM 594 N N . THR A 1 85 ? -31.229 25.676 7.693 1.00 57.16 85 THR A N 1
ATOM 595 C CA . THR A 1 85 ? -31.978 26.926 7.553 1.00 57.16 85 THR A CA 1
ATOM 596 C C . THR A 1 85 ? -33.197 26.791 8.454 1.00 57.16 85 THR A C 1
ATOM 598 O O . THR A 1 85 ? -34.178 26.138 8.106 1.00 57.16 85 THR A O 1
ATOM 601 N N . ALA A 1 86 ? -33.110 27.341 9.665 1.00 61.78 86 ALA A N 1
ATOM 602 C CA . ALA A 1 86 ? -34.278 27.474 10.518 1.00 61.78 86 ALA A CA 1
ATOM 603 C C . ALA A 1 86 ? -35.328 28.316 9.765 1.00 61.78 86 ALA A C 1
ATOM 605 O O . ALA A 1 86 ? -34.977 29.385 9.251 1.00 61.78 86 ALA A O 1
ATOM 606 N N . PRO A 1 87 ? -36.594 27.875 9.664 1.00 55.47 87 PRO A N 1
ATOM 607 C CA . PRO A 1 87 ? -37.648 28.746 9.174 1.00 55.47 87 PRO A CA 1
ATOM 608 C C . PRO A 1 87 ? -37.747 29.951 10.114 1.00 55.47 87 PRO A C 1
ATOM 610 O O . PRO A 1 87 ? -37.820 29.795 11.333 1.00 55.47 87 PRO A O 1
ATOM 613 N N . VAL A 1 88 ? -37.710 31.157 9.544 1.00 59.25 88 VAL A N 1
ATOM 614 C CA . VAL A 1 88 ? -37.933 32.408 10.273 1.00 59.25 88 VAL A CA 1
ATOM 615 C C . VAL A 1 88 ? -39.345 32.363 10.852 1.00 59.25 88 VAL A C 1
ATOM 617 O O . VAL A 1 88 ? -40.329 32.525 10.133 1.00 59.25 88 VAL A O 1
ATOM 620 N N . VAL A 1 89 ? -39.445 32.114 12.155 1.00 62.91 89 VAL A N 1
ATOM 621 C CA . VAL A 1 89 ? -40.674 32.337 12.916 1.00 62.91 89 VAL A CA 1
ATOM 622 C C . VAL A 1 89 ? -40.746 33.844 13.193 1.00 62.91 89 VAL A C 1
ATOM 624 O O . VAL A 1 89 ? -39.769 34.390 13.712 1.00 62.91 89 VAL A O 1
ATOM 627 N N . PRO A 1 90 ? -41.838 34.549 12.846 1.00 53.44 90 PRO A N 1
ATOM 628 C CA . PRO A 1 90 ? -41.977 35.961 13.184 1.00 53.44 90 PRO A CA 1
ATOM 629 C C . PRO A 1 90 ? -41.915 36.142 14.707 1.00 53.44 90 PRO A C 1
ATOM 631 O O . PRO A 1 90 ? -42.730 35.578 15.434 1.00 53.44 90 PRO A O 1
ATOM 634 N N . GLN A 1 91 ? -40.934 36.907 15.196 1.00 48.66 91 GLN A N 1
ATOM 635 C CA . GLN A 1 91 ? -40.868 37.322 16.597 1.00 48.66 91 GLN A CA 1
ATOM 636 C C . GLN A 1 91 ? -42.001 38.312 16.880 1.00 48.66 91 GLN A C 1
ATOM 638 O O . GLN A 1 91 ? -41.950 39.456 16.430 1.00 48.66 91 GLN A O 1
ATOM 643 N N . GLU A 1 92 ? -43.003 37.890 17.652 1.00 51.09 92 GLU A N 1
ATOM 644 C CA . GLU A 1 92 ? -43.888 38.826 18.344 1.00 51.09 92 GLU A CA 1
ATOM 645 C C . GLU A 1 92 ? -43.111 39.535 19.461 1.00 51.09 92 GLU A C 1
ATOM 647 O O . GLU A 1 92 ? -42.508 38.921 20.345 1.00 51.09 92 GLU A O 1
ATOM 652 N N . THR A 1 93 ? -43.110 40.859 19.385 1.00 49.59 93 THR A N 1
ATOM 653 C CA . THR A 1 93 ? -42.406 41.793 20.259 1.00 49.59 93 THR A CA 1
ATOM 654 C C . THR A 1 93 ? -43.000 41.774 21.669 1.00 49.59 93 THR A C 1
ATOM 656 O O . THR A 1 93 ? -44.099 42.281 21.873 1.00 49.59 93 THR A O 1
ATOM 659 N N . HIS A 1 94 ? -42.264 41.279 22.669 1.00 45.91 94 HIS A N 1
ATOM 660 C CA . HIS A 1 94 ? -42.589 41.527 24.078 1.00 45.91 94 HIS A CA 1
ATOM 661 C C . HIS A 1 94 ? -41.355 42.032 24.847 1.00 45.91 94 HIS A C 1
ATOM 663 O O . HIS A 1 94 ? -40.266 41.469 24.772 1.00 45.91 94 HIS A O 1
ATOM 669 N N . ALA A 1 95 ? -41.554 43.174 25.511 1.00 42.12 95 ALA A N 1
ATOM 670 C CA . ALA A 1 95 ? -40.579 44.047 26.167 1.00 42.12 95 ALA A CA 1
ATOM 671 C C . ALA A 1 95 ? -39.909 43.430 27.428 1.00 42.12 95 ALA A C 1
ATOM 673 O O . ALA A 1 95 ? -40.404 42.436 27.958 1.00 42.12 95 ALA A O 1
ATOM 674 N N . PRO A 1 96 ? -38.797 44.003 27.945 1.00 47.53 96 PRO A N 1
ATOM 675 C CA . PRO A 1 96 ? -37.974 43.364 28.972 1.00 47.53 96 PRO A CA 1
ATOM 676 C C . PRO A 1 96 ? -38.471 43.657 30.396 1.00 47.53 96 PRO A C 1
ATOM 678 O O . PRO A 1 96 ? -38.577 44.819 30.785 1.00 47.53 96 PRO A O 1
ATOM 681 N N . GLN A 1 97 ? -38.684 42.618 31.214 1.00 45.53 97 GLN A N 1
ATOM 682 C CA . GLN A 1 97 ? -38.872 42.765 32.665 1.00 45.53 97 GLN A CA 1
ATOM 683 C C . GLN A 1 97 ? -38.004 41.776 33.469 1.00 45.53 97 GLN A C 1
ATOM 685 O O . GLN A 1 97 ? -38.270 40.584 33.546 1.00 45.53 97 GLN A O 1
ATOM 690 N N . GLN A 1 98 ? -36.909 42.346 33.987 1.00 44.78 98 GLN A N 1
ATOM 691 C CA . GLN A 1 98 ? -36.213 42.158 35.274 1.00 44.78 98 GLN A CA 1
ATOM 692 C C . GLN A 1 98 ? -36.363 40.838 36.070 1.00 44.78 98 GLN A C 1
ATOM 694 O O . GLN A 1 98 ? -37.445 40.445 36.491 1.00 44.78 98 GLN A O 1
ATOM 699 N N . GLN A 1 99 ? -35.206 40.244 36.402 1.00 46.72 99 GLN A N 1
ATOM 700 C CA . GLN A 1 99 ? -35.024 39.184 37.407 1.00 46.72 99 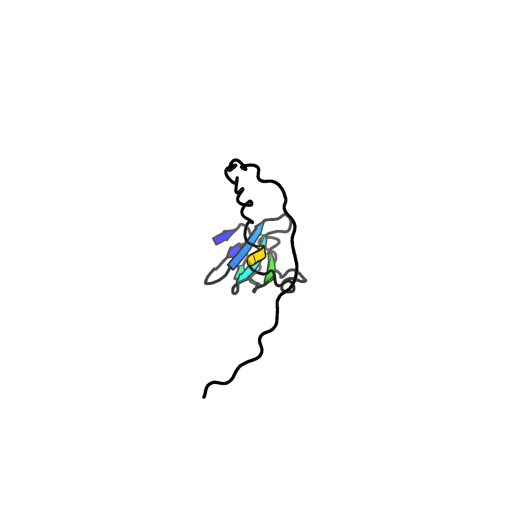GLN A CA 1
ATOM 701 C C . GLN A 1 99 ? -35.345 39.670 38.834 1.00 46.72 99 GLN A C 1
ATOM 703 O O . GLN A 1 99 ? -35.107 40.839 39.153 1.00 46.72 99 GLN A O 1
ATOM 708 N N . PRO A 1 100 ? -35.729 38.751 39.739 1.00 41.84 100 PRO A N 1
ATOM 709 C CA . PRO A 1 100 ? -34.929 38.620 40.959 1.00 41.84 100 PRO A CA 1
ATOM 710 C C . PRO A 1 100 ? -34.572 37.178 41.377 1.00 41.84 100 PRO A C 1
ATOM 712 O O . PRO A 1 100 ? -35.091 36.179 40.893 1.00 41.84 100 PRO A O 1
ATOM 715 N N . ILE A 1 101 ? -33.604 37.163 42.289 1.00 40.19 101 ILE A N 1
ATOM 716 C CA . ILE A 1 101 ? -32.706 36.118 42.790 1.00 40.19 101 ILE A CA 1
ATOM 717 C C . ILE A 1 101 ? -33.375 35.228 43.876 1.00 40.19 101 ILE A C 1
ATOM 719 O O . ILE A 1 101 ? -34.245 35.702 44.598 1.00 40.19 101 ILE A O 1
ATOM 723 N N . GLN A 1 102 ? -32.804 34.028 44.087 1.00 39.22 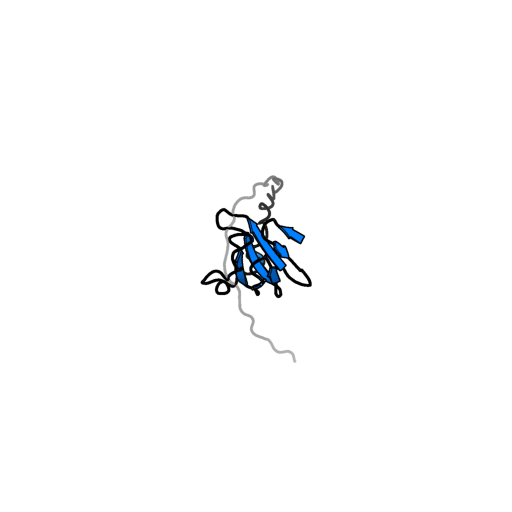102 GLN A N 1
ATOM 724 C CA . GLN A 1 102 ? -32.666 33.246 45.345 1.00 39.22 102 GLN A CA 1
ATOM 725 C C . GLN A 1 102 ? -33.536 31.987 45.514 1.00 39.22 102 GLN A C 1
ATOM 727 O O . GLN A 1 102 ? -34.756 32.026 45.613 1.00 39.22 102 GLN A O 1
ATOM 732 N N . SER A 1 103 ? -32.844 30.853 45.638 1.00 45.22 103 SER A N 1
ATOM 733 C CA . SER A 1 103 ? -33.347 29.528 46.012 1.00 45.22 103 SER A CA 1
ATOM 734 C C . SER A 1 103 ? -33.188 29.281 47.524 1.00 45.22 103 SER A C 1
ATOM 736 O O . SER A 1 103 ? -32.066 29.423 48.017 1.00 45.22 103 SER A O 1
ATOM 738 N N . PRO A 1 104 ? -34.230 28.858 48.270 1.00 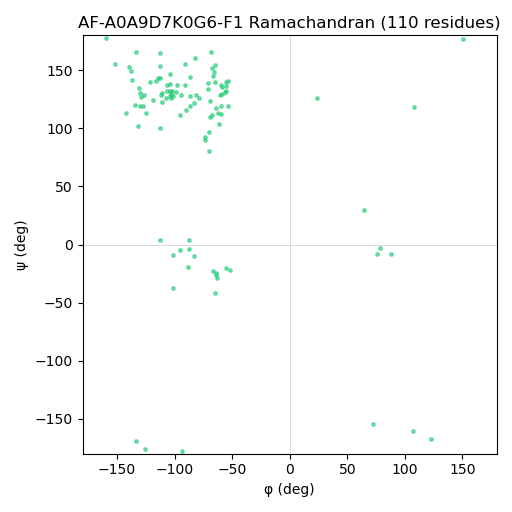43.31 104 PRO A N 1
ATOM 739 C CA . PRO A 1 104 ? -34.083 28.428 49.660 1.00 43.31 104 PRO A CA 1
ATOM 740 C C . PRO A 1 104 ? -33.830 26.917 49.775 1.00 43.31 104 PRO A C 1
ATOM 742 O O . PRO A 1 104 ? -34.465 26.106 49.100 1.00 43.31 104 PRO A O 1
ATOM 745 N N . GLY A 1 105 ? -32.899 26.557 50.661 1.00 42.66 105 GLY A N 1
ATOM 746 C CA . GLY A 1 105 ? -32.557 25.181 51.018 1.00 42.66 105 GLY A CA 1
ATOM 747 C C . GLY A 1 105 ? -33.669 24.442 51.767 1.00 42.66 105 GLY A C 1
ATOM 748 O O . GLY A 1 105 ? -34.476 25.040 52.477 1.00 42.66 105 GLY A O 1
ATOM 749 N N . TYR A 1 106 ? -33.683 23.117 51.616 1.00 40.22 106 TYR A N 1
ATOM 750 C CA . TYR A 1 106 ? -34.641 22.215 52.253 1.00 40.22 106 TYR A CA 1
ATOM 751 C C . TYR A 1 106 ? -33.993 21.497 53.446 1.00 40.22 106 TYR A C 1
ATOM 753 O O . TYR A 1 106 ? -32.950 20.860 53.302 1.00 40.22 106 TYR A O 1
ATOM 761 N N . SER A 1 107 ? -34.633 21.592 54.613 1.00 43.84 107 SER A N 1
ATOM 762 C CA . SER A 1 107 ? -34.334 20.823 55.828 1.00 43.84 107 SER A CA 1
ATOM 763 C C . SER A 1 107 ? -35.436 19.766 56.022 1.00 43.84 107 SER A C 1
ATOM 765 O O . SER A 1 107 ? -36.605 20.095 55.803 1.00 43.84 107 SER A O 1
ATOM 767 N N . PRO A 1 108 ? -35.129 18.505 56.383 1.00 49.25 108 PRO A N 1
ATOM 768 C CA . PRO A 1 108 ? -36.129 17.440 56.423 1.00 49.25 108 PRO A CA 1
ATOM 769 C C . PRO A 1 108 ? -36.931 17.456 57.737 1.00 49.25 108 PRO A C 1
ATOM 771 O O . PRO A 1 108 ? -36.379 17.334 58.831 1.00 49.25 108 PRO A O 1
ATOM 774 N N . GLY A 1 109 ? -38.254 17.597 57.619 1.00 35.19 109 GLY A N 1
ATOM 775 C CA . GLY A 1 109 ? -39.212 17.509 58.724 1.00 35.19 109 GLY A CA 1
ATOM 776 C C . GLY A 1 109 ? -39.675 16.073 59.002 1.00 35.19 109 GLY A C 1
ATOM 777 O O . GLY A 1 109 ? -39.829 15.266 58.088 1.00 35.19 109 GLY A O 1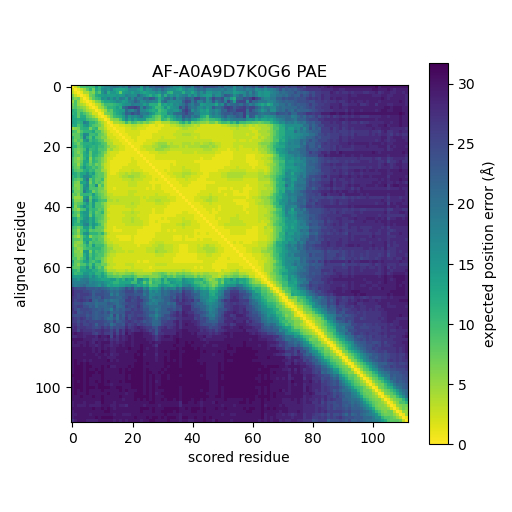
ATOM 778 N N . LYS A 1 110 ? -39.889 15.776 60.288 1.00 40.75 110 LYS A N 1
ATOM 779 C CA . LYS A 1 110 ? -40.338 14.492 60.845 1.00 40.75 110 LYS A CA 1
ATOM 780 C C . LYS A 1 110 ? -41.763 14.108 60.421 1.00 40.75 110 LYS A C 1
ATOM 782 O O . LYS A 1 110 ? -42.630 14.972 60.335 1.00 40.75 110 LYS A O 1
ATOM 787 N N . MET A 1 111 ? -42.011 12.804 60.293 1.00 40.00 111 MET A N 1
ATOM 788 C CA . MET A 1 111 ? -43.347 12.199 60.364 1.00 40.00 111 MET A CA 1
ATOM 789 C C . MET A 1 111 ? -43.433 11.330 61.628 1.00 40.00 111 MET A C 1
ATOM 791 O O . MET A 1 111 ? -42.418 10.776 62.053 1.00 40.00 111 MET A O 1
ATOM 795 N N . TYR A 1 112 ? -44.619 11.347 62.242 1.00 49.91 112 TYR A N 1
ATOM 796 C CA . TYR A 1 112 ? -44.994 10.731 63.521 1.00 49.91 112 TYR A CA 1
ATOM 797 C C . TYR A 1 112 ? -44.864 9.206 63.538 1.00 49.91 112 TYR A C 1
ATOM 799 O O . TYR A 1 112 ? -45.130 8.587 62.484 1.00 49.91 112 TYR A O 1
#

Secondary structure (DSSP, 8-state):
-EETTEEE--SS-EEEEEEETTEEEEEEEES-EEEEETTEEEEE-BT-EEEE-STTS--EEPTTTTS----GGGGSPPPPP---------------------PPPP-PPP--